Protein AF-A0A2T0FGV5-F1 (afdb_monomer)

Solvent-accessible surface area (backbone atoms only — not comparable to full-atom values): 8033 Å² total; per-residue (Å²): 134,65,66,62,60,51,33,54,50,23,54,74,70,68,38,28,60,62,24,30,53,53,49,53,54,50,69,76,40,92,81,45,72,72,54,51,56,48,49,41,51,48,47,55,46,51,76,33,77,90,27,47,68,58,63,56,50,58,74,39,60,86,85,37,50,40,48,54,54,33,53,53,49,54,50,72,70,45,63,98,43,70,43,35,51,53,53,48,52,54,53,59,70,43,43,80,82,48,95,60,76,76,80,72,92,70,85,85,75,88,71,80,75,71,94,70,61,66,64,57,57,51,51,54,47,54,51,49,58,66,64,69,74,115

Foldseek 3Di:
DQLLVVLLVCLLVVVLQVSLVSLVVCVVDPCDPVNLVSLLVSLVVCVDPSVVVVLVCLLDCPVRVSSVSNLVSSLVSHDPDPSNVSSVVSNVVSPVSDPDDNDDDDDDDDDPDDPPPVVVVVVVVVVVVVVPPD

pLDDT: mean 80.99, std 16.61, range [42.75, 95.25]

Nearest PDB structures (foldseek):
  5g05-assembly1_C  TM=4.717E-01  e=6.013E+00  Homo sapiens

Mean predicted aligned error: 12.04 Å

Secondary structure (DSSP, 8-state):
--HHHHHHHHHHTT-HHHHHHHHHHHHHS---HHHHHHHHHHHHHHHSGGGHHHHHHTT-TTT-HHHHHHHHHHHHHS-SSHHHHHHHHHHHHHGGG--PPP-------PPPPPS-SHHHHHHHHHHHHHHH--

Radius of gyration: 16.22 Å; Cα contacts (8 Å, |Δi|>4): 84; chains: 1; bounding box: 45×32×41 Å

Structure (mmCIF, N/CA/C/O backbone):
data_AF-A0A2T0FGV5-F1
#
_entry.id   AF-A0A2T0FGV5-F1
#
loop_
_atom_site.group_PDB
_atom_site.id
_atom_site.type_symbol
_atom_site.label_atom_id
_atom_site.label_alt_id
_atom_site.label_comp_id
_atom_site.label_asym_id
_atom_site.label_entity_id
_atom_site.label_seq_id
_atom_site.pdbx_PDB_ins_code
_atom_site.Cartn_x
_atom_site.Cartn_y
_atom_site.Cartn_z
_atom_site.occupancy
_atom_site.B_iso_or_equiv
_atom_site.auth_seq_id
_atom_site.auth_comp_id
_atom_site.auth_asym_id
_atom_site.auth_atom_id
_atom_site.pdbx_PDB_model_num
ATOM 1 N N . ARG A 1 1 ? -16.174 -7.955 7.571 1.00 52.03 1 ARG A N 1
ATOM 2 C CA . ARG A 1 1 ? -15.538 -8.054 6.233 1.00 52.03 1 ARG A CA 1
ATOM 3 C C . ARG A 1 1 ? -14.267 -7.220 6.283 1.00 52.03 1 ARG A C 1
ATOM 5 O O . ARG A 1 1 ? -14.362 -6.070 6.685 1.00 52.03 1 ARG A O 1
ATOM 12 N N . ASN A 1 2 ? -13.097 -7.801 6.021 1.00 77.62 2 ASN A N 1
ATOM 13 C CA . ASN A 1 2 ? -11.823 -7.097 6.170 1.00 77.62 2 ASN A CA 1
ATOM 14 C C . ASN A 1 2 ? -11.349 -6.572 4.803 1.00 77.62 2 ASN A C 1
ATOM 16 O O . ASN A 1 2 ? -10.662 -7.281 4.072 1.00 77.62 2 ASN A O 1
ATOM 20 N N . SER A 1 3 ? -11.744 -5.346 4.456 1.00 87.00 3 SER A N 1
ATOM 21 C CA . SER A 1 3 ? -11.373 -4.712 3.183 1.00 87.00 3 SER A CA 1
ATOM 22 C C . SER A 1 3 ? -9.866 -4.471 3.063 1.00 87.00 3 SER A C 1
ATOM 24 O O . SER A 1 3 ? -9.324 -4.546 1.967 1.00 87.00 3 SER A O 1
ATOM 26 N N . VAL A 1 4 ? -9.167 -4.252 4.183 1.00 90.62 4 VAL A N 1
ATOM 27 C CA . VAL A 1 4 ? -7.710 -4.058 4.183 1.00 90.62 4 VAL A CA 1
ATOM 28 C C . VAL A 1 4 ? -6.990 -5.351 3.812 1.00 90.62 4 VAL A C 1
ATOM 30 O O . VAL A 1 4 ? -6.051 -5.312 3.032 1.00 90.62 4 VAL A O 1
ATOM 33 N N . ALA A 1 5 ? -7.465 -6.507 4.282 1.00 91.88 5 ALA A N 1
ATOM 34 C CA . ALA A 1 5 ? -6.918 -7.801 3.874 1.00 91.88 5 ALA A CA 1
ATOM 35 C C . ALA A 1 5 ? -7.090 -8.060 2.367 1.00 91.88 5 ALA A C 1
ATOM 37 O O . ALA A 1 5 ? -6.184 -8.606 1.741 1.00 91.88 5 ALA A O 1
ATOM 38 N N . ALA A 1 6 ? -8.215 -7.632 1.781 1.00 93.38 6 ALA A N 1
ATOM 39 C CA . ALA A 1 6 ? -8.422 -7.708 0.337 1.00 93.38 6 ALA A CA 1
ATOM 40 C C . ALA A 1 6 ? -7.420 -6.818 -0.417 1.00 93.38 6 ALA A C 1
ATOM 42 O O . ALA A 1 6 ? -6.778 -7.291 -1.349 1.00 93.38 6 ALA A O 1
ATOM 43 N N . ILE A 1 7 ? -7.202 -5.580 0.047 1.00 93.94 7 ILE A N 1
ATOM 44 C CA . ILE A 1 7 ? -6.168 -4.691 -0.508 1.00 93.94 7 ILE A CA 1
ATOM 45 C C . ILE A 1 7 ? -4.786 -5.354 -0.410 1.00 93.94 7 ILE A C 1
ATOM 47 O O . ILE A 1 7 ? -4.077 -5.419 -1.410 1.00 93.94 7 ILE A O 1
ATOM 51 N N . SER A 1 8 ? -4.414 -5.905 0.750 1.00 93.88 8 SER A N 1
ATOM 52 C CA . SER A 1 8 ? -3.136 -6.604 0.941 1.00 93.88 8 SER A CA 1
ATOM 53 C C . SER A 1 8 ? -2.946 -7.753 -0.050 1.00 93.88 8 SER A C 1
ATOM 55 O O . SER A 1 8 ? -1.873 -7.888 -0.638 1.00 93.88 8 SER A O 1
ATOM 57 N N . LEU A 1 9 ? -3.984 -8.571 -0.253 1.00 93.00 9 LEU A N 1
ATOM 58 C CA . LEU A 1 9 ? -3.952 -9.687 -1.195 1.00 93.00 9 LEU A CA 1
ATOM 59 C C . LEU A 1 9 ? -3.820 -9.193 -2.639 1.00 93.00 9 LEU A C 1
ATOM 61 O O . LEU A 1 9 ? -2.984 -9.709 -3.374 1.00 93.00 9 LEU A O 1
ATOM 65 N N . CYS A 1 10 ? -4.589 -8.176 -3.036 1.00 93.94 10 CYS A N 1
ATOM 66 C CA . CYS A 1 10 ? -4.505 -7.595 -4.375 1.00 93.94 10 CYS A CA 1
ATOM 67 C C . CYS A 1 10 ? -3.119 -6.992 -4.648 1.00 93.94 10 CYS A C 1
ATOM 69 O O . CYS A 1 10 ? -2.556 -7.212 -5.718 1.00 93.94 10 CYS A O 1
ATOM 71 N N . LEU A 1 11 ? -2.527 -6.293 -3.673 1.00 94.06 11 LEU A N 1
ATOM 72 C CA . LEU A 1 11 ? -1.167 -5.759 -3.790 1.00 94.06 11 LEU A CA 1
ATOM 73 C C . LEU A 1 11 ? -0.126 -6.879 -3.945 1.00 94.06 11 LEU A C 1
ATOM 75 O O . LEU A 1 11 ? 0.803 -6.738 -4.740 1.00 94.06 11 LEU A O 1
ATOM 79 N N . LEU A 1 12 ? -0.278 -7.990 -3.214 1.00 92.56 12 LEU A N 1
ATOM 80 C CA . LEU A 1 12 ? 0.619 -9.147 -3.308 1.00 92.56 12 LEU A CA 1
ATOM 81 C C . LEU A 1 12 ? 0.469 -9.875 -4.652 1.00 92.56 12 LEU A C 1
ATOM 83 O O . LEU A 1 12 ? 1.460 -10.259 -5.271 1.00 92.56 12 LEU A O 1
ATOM 87 N N . ALA A 1 13 ? -0.769 -10.017 -5.123 1.00 93.88 13 ALA A N 1
ATOM 88 C CA . ALA A 1 13 ? -1.113 -10.635 -6.398 1.00 93.88 13 ALA A CA 1
ATOM 89 C C . ALA A 1 13 ? -0.800 -9.747 -7.618 1.00 93.88 13 ALA A C 1
ATOM 91 O O . ALA A 1 13 ? -1.050 -10.164 -8.744 1.00 93.88 13 ALA A O 1
ATOM 92 N N . GLN A 1 14 ? -0.256 -8.537 -7.417 1.00 93.69 14 GLN A N 1
ATOM 93 C CA . GLN A 1 14 ? 0.002 -7.537 -8.470 1.00 93.69 14 GLN A CA 1
ATOM 94 C C . GLN A 1 14 ? -1.274 -7.064 -9.198 1.00 93.69 14 GLN A C 1
ATOM 96 O O . GLN A 1 14 ? -1.227 -6.504 -10.290 1.00 93.69 14 GLN A O 1
ATOM 101 N N . ALA A 1 15 ? -2.428 -7.238 -8.558 1.00 95.25 15 ALA A N 1
ATOM 102 C CA . ALA A 1 15 ? -3.745 -6.819 -9.011 1.00 95.25 15 ALA A CA 1
ATOM 103 C C . ALA A 1 15 ? -4.027 -5.364 -8.573 1.00 95.25 15 ALA A C 1
ATOM 105 O O . ALA A 1 15 ? -4.941 -5.092 -7.793 1.00 95.25 15 ALA A O 1
ATOM 106 N N . TYR A 1 16 ? -3.191 -4.421 -9.026 1.00 94.88 16 TYR A N 1
ATOM 107 C CA . TYR A 1 16 ? -3.164 -3.042 -8.508 1.00 94.88 16 TYR A CA 1
ATOM 108 C C . TYR A 1 16 ? -4.410 -2.214 -8.816 1.00 94.88 16 TYR A C 1
ATOM 110 O O . TYR A 1 16 ? -4.781 -1.358 -8.016 1.00 94.88 16 TYR A O 1
ATOM 118 N N . GLU A 1 17 ? -5.054 -2.465 -9.953 1.00 93.44 17 GLU A N 1
ATOM 119 C CA . GLU A 1 17 ? -6.296 -1.790 -10.338 1.00 93.44 17 GLU A CA 1
ATOM 120 C C . GLU A 1 17 ? -7.414 -2.105 -9.336 1.00 93.44 17 GLU A C 1
ATOM 122 O O . GLU A 1 17 ? -7.958 -1.196 -8.711 1.00 93.44 17 GLU A O 1
ATOM 127 N N . TYR A 1 18 ? -7.635 -3.390 -9.048 1.00 93.00 18 TYR A N 1
ATOM 128 C CA . TYR A 1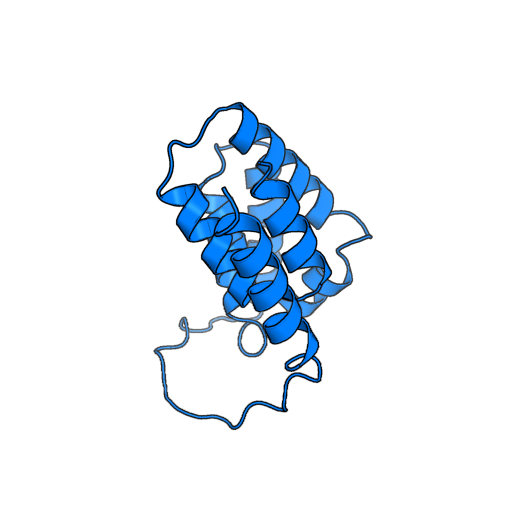 18 ? -8.600 -3.830 -8.040 1.00 93.00 18 TYR A CA 1
ATOM 129 C C . TYR A 1 18 ? -8.244 -3.356 -6.627 1.00 93.00 18 TYR A C 1
ATOM 131 O O . TYR A 1 18 ? -9.128 -2.976 -5.860 1.00 93.00 18 TYR A O 1
ATOM 139 N N . ALA A 1 19 ? -6.954 -3.326 -6.270 1.00 95.06 19 ALA A N 1
ATOM 140 C CA . ALA A 1 19 ? -6.525 -2.773 -4.985 1.00 95.06 19 ALA A CA 1
ATOM 141 C C . ALA A 1 19 ? -6.956 -1.303 -4.835 1.00 95.06 19 ALA A C 1
ATOM 143 O O . ALA A 1 19 ? -7.450 -0.906 -3.777 1.00 95.06 19 ALA A O 1
ATOM 144 N N . PHE A 1 20 ? -6.808 -0.509 -5.901 1.00 94.62 20 PHE A N 1
ATOM 145 C CA . PHE A 1 20 ? -7.205 0.894 -5.917 1.00 94.62 20 PHE A CA 1
ATOM 146 C C . PHE A 1 20 ? -8.729 1.075 -5.886 1.00 94.62 20 PHE A C 1
ATOM 148 O O . PHE A 1 20 ? -9.219 1.917 -5.137 1.00 94.62 20 PHE A O 1
ATOM 155 N N . GLU A 1 21 ? -9.493 0.269 -6.624 1.00 93.06 21 GLU A N 1
ATOM 156 C CA . GLU A 1 21 ? -10.961 0.313 -6.572 1.00 93.06 21 GLU A CA 1
ATOM 157 C C . GLU A 1 21 ? -11.493 -0.003 -5.169 1.00 93.06 21 GLU A C 1
ATOM 159 O O . GLU A 1 21 ? -12.318 0.736 -4.624 1.00 93.06 21 GLU A O 1
ATOM 164 N N . ILE A 1 22 ? -10.970 -1.057 -4.532 1.00 92.44 22 ILE A N 1
ATOM 165 C CA . ILE A 1 22 ? -11.340 -1.415 -3.157 1.00 92.44 22 ILE A CA 1
ATOM 166 C C . ILE A 1 22 ? -10.968 -0.277 -2.202 1.00 92.44 22 ILE A C 1
ATOM 168 O O . ILE A 1 22 ? -11.765 0.079 -1.333 1.00 92.44 22 ILE A O 1
ATOM 172 N N . LEU A 1 23 ? -9.794 0.337 -2.376 1.00 93.81 23 LEU A N 1
ATOM 173 C CA . LEU A 1 23 ? -9.368 1.494 -1.590 1.00 93.81 23 LEU A CA 1
ATOM 174 C C . LEU A 1 23 ? -10.335 2.678 -1.734 1.00 93.81 23 LEU A C 1
ATOM 176 O O . LEU A 1 23 ? -10.678 3.304 -0.733 1.00 93.81 23 LEU A O 1
ATOM 180 N N . GLN A 1 24 ? -10.823 2.966 -2.943 1.00 92.25 24 GLN A N 1
ATOM 181 C CA . GLN A 1 24 ? -11.822 4.013 -3.169 1.00 92.25 24 GLN A CA 1
ATOM 182 C C . GLN A 1 24 ? -13.154 3.702 -2.476 1.00 92.25 24 GLN A C 1
ATOM 184 O O . GLN A 1 24 ? -13.787 4.608 -1.936 1.00 92.25 24 GLN A O 1
ATOM 189 N N . VAL A 1 25 ? -13.585 2.438 -2.459 1.00 91.06 25 VAL A N 1
ATOM 190 C CA . VAL A 1 25 ? -14.790 2.013 -1.725 1.00 91.06 25 VAL A CA 1
ATOM 191 C C . VAL A 1 25 ? -14.597 2.167 -0.215 1.00 91.06 25 VAL A C 1
ATOM 193 O O . VAL A 1 25 ? -15.491 2.662 0.474 1.00 91.06 25 VAL A O 1
ATOM 196 N N . VAL A 1 26 ? -13.419 1.801 0.301 1.00 89.00 26 VAL A N 1
ATOM 197 C CA . VAL A 1 26 ? -13.057 1.999 1.713 1.00 89.00 26 VAL A CA 1
ATOM 198 C C . VAL A 1 26 ? -13.059 3.484 2.070 1.00 89.00 26 VAL A C 1
ATOM 200 O O . VAL A 1 26 ? -13.611 3.844 3.102 1.00 89.00 26 VAL A O 1
ATOM 203 N N . ALA A 1 27 ? -12.516 4.347 1.208 1.00 89.12 27 ALA A N 1
ATOM 204 C CA . ALA A 1 27 ? -12.460 5.789 1.440 1.00 89.12 27 ALA A CA 1
ATOM 205 C C . ALA A 1 27 ? -13.835 6.481 1.405 1.00 89.12 27 ALA A C 1
ATOM 207 O O . ALA A 1 27 ? -14.010 7.520 2.032 1.00 89.12 27 ALA A O 1
ATOM 208 N N . LYS A 1 28 ? -14.812 5.923 0.677 1.00 88.75 28 LYS A N 1
ATOM 209 C CA . LYS A 1 28 ? -16.209 6.402 0.663 1.00 88.75 28 LYS A CA 1
ATOM 210 C C . LYS A 1 28 ? -17.019 5.941 1.877 1.00 88.75 28 LYS A C 1
ATOM 212 O O . LYS A 1 28 ? -18.109 6.456 2.104 1.00 88.75 28 LYS A O 1
ATOM 217 N N . SER A 1 29 ? -16.525 4.941 2.599 1.00 86.38 29 SER A N 1
ATOM 218 C CA . SER A 1 29 ? -17.160 4.401 3.801 1.00 86.38 29 SER A CA 1
ATOM 219 C C . SER A 1 29 ? -16.600 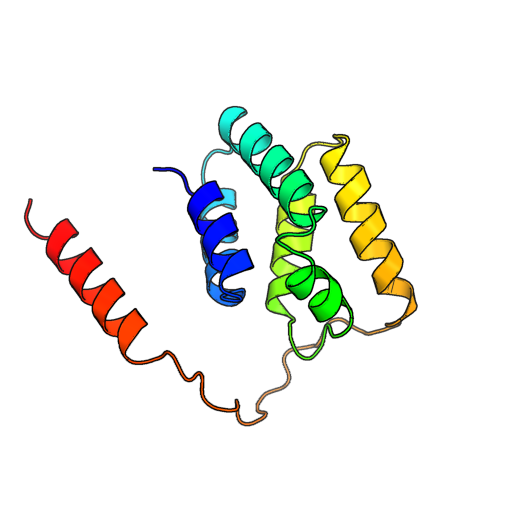5.090 5.049 1.00 86.38 29 SER A C 1
ATOM 221 O O . SER A 1 29 ? -15.517 5.669 5.004 1.00 86.38 29 SER A O 1
ATOM 223 N N . ASP A 1 30 ? -17.292 4.992 6.186 1.00 85.62 30 ASP A N 1
ATOM 224 C CA . ASP A 1 30 ? -16.782 5.533 7.451 1.00 85.62 30 ASP A CA 1
ATOM 225 C C . ASP A 1 30 ? -15.471 4.844 7.867 1.00 85.62 30 ASP A C 1
ATOM 227 O O . ASP A 1 30 ? -15.428 3.649 8.187 1.00 85.62 30 ASP A O 1
ATOM 231 N N . ILE A 1 31 ? -14.377 5.610 7.875 1.00 87.81 31 ILE A N 1
ATOM 232 C CA . ILE A 1 31 ? -13.048 5.109 8.233 1.00 87.81 31 ILE A CA 1
ATOM 233 C C . ILE A 1 31 ? -12.955 4.994 9.756 1.00 87.81 31 ILE A C 1
ATOM 235 O O . ILE A 1 31 ? -12.744 5.967 10.478 1.00 87.81 31 ILE A O 1
ATOM 239 N N . SER A 1 32 ? -13.089 3.768 10.259 1.00 91.31 32 SER A N 1
ATOM 240 C CA . SER A 1 32 ? -12.921 3.472 11.682 1.00 91.31 32 SER A CA 1
ATOM 241 C C . SER A 1 32 ? -11.447 3.413 12.097 1.00 91.31 32 SER A C 1
ATOM 243 O O . SER A 1 32 ? -10.568 3.046 11.312 1.00 91.31 32 SER A O 1
ATOM 245 N N . VAL A 1 33 ? -11.171 3.659 13.382 1.00 90.69 33 VAL A N 1
ATOM 246 C CA . VAL A 1 33 ? -9.824 3.512 13.970 1.00 90.69 33 VAL A CA 1
ATOM 247 C C . VAL A 1 33 ? -9.255 2.107 13.735 1.00 90.69 33 VAL A C 1
ATOM 249 O O . VAL A 1 33 ? -8.074 1.953 13.430 1.00 90.69 33 VAL A O 1
ATOM 252 N N . ALA A 1 34 ? -10.097 1.071 13.799 1.00 91.06 34 ALA A N 1
ATOM 253 C CA . ALA A 1 34 ? -9.690 -0.304 13.514 1.00 91.06 34 ALA A CA 1
ATOM 254 C C . ALA A 1 34 ? -9.175 -0.482 12.074 1.00 91.06 34 ALA A C 1
ATOM 256 O O . ALA A 1 34 ? -8.240 -1.251 11.852 1.00 91.06 34 ALA A O 1
ATOM 257 N N . THR A 1 35 ? -9.753 0.241 11.111 1.00 91.19 35 THR A N 1
ATOM 258 C CA . THR A 1 35 ? -9.303 0.246 9.712 1.00 91.19 35 THR A CA 1
ATOM 259 C C . THR A 1 35 ? -7.954 0.944 9.585 1.00 91.19 35 THR A C 1
ATOM 261 O O . THR A 1 35 ? -7.044 0.389 8.976 1.00 91.19 35 THR A O 1
ATOM 264 N N . LEU A 1 36 ? -7.774 2.098 10.235 1.00 92.31 36 LEU A N 1
ATOM 265 C CA . LEU A 1 36 ? -6.498 2.825 10.237 1.00 92.31 36 LEU A CA 1
ATOM 266 C C . LEU A 1 36 ? -5.352 1.980 10.800 1.00 92.31 36 LEU A C 1
ATOM 268 O O . LEU A 1 36 ? -4.283 1.913 10.203 1.00 92.31 36 LEU A O 1
ATOM 272 N N . VAL A 1 37 ? -5.591 1.268 11.904 1.00 92.75 37 VAL A N 1
ATOM 273 C CA . VAL A 1 37 ? -4.598 0.361 12.498 1.00 92.75 37 VAL A CA 1
ATOM 274 C C . VAL A 1 37 ? -4.233 -0.783 11.543 1.00 92.75 37 VAL A C 1
ATOM 276 O O . VAL A 1 37 ? -3.085 -1.222 11.501 1.00 92.75 37 VAL A O 1
ATOM 279 N N . GLN A 1 38 ? -5.190 -1.291 10.765 1.00 93.56 38 GLN A N 1
ATOM 280 C CA . GLN A 1 38 ? -4.907 -2.319 9.762 1.00 93.56 38 GLN A CA 1
ATOM 281 C C . GLN A 1 38 ? -4.133 -1.762 8.566 1.00 93.56 38 GLN A C 1
ATOM 283 O O . GLN A 1 38 ? -3.238 -2.442 8.072 1.00 93.56 38 GLN A O 1
ATOM 288 N N . ILE A 1 39 ? -4.432 -0.536 8.131 1.00 93.69 39 ILE A N 1
ATOM 289 C CA . ILE A 1 39 ? -3.674 0.143 7.074 1.00 93.69 39 ILE A CA 1
ATOM 290 C C . ILE A 1 39 ? -2.234 0.406 7.535 1.00 93.69 39 ILE A C 1
ATOM 292 O O . ILE A 1 39 ? -1.304 0.157 6.774 1.00 93.69 39 ILE A O 1
ATOM 296 N N . ASP A 1 40 ? -2.025 0.819 8.787 1.00 94.00 40 ASP A N 1
ATOM 297 C CA . ASP A 1 40 ? -0.686 1.002 9.365 1.00 94.00 40 ASP A CA 1
ATOM 298 C C . ASP A 1 40 ? 0.127 -0.306 9.300 1.00 94.00 40 ASP A C 1
ATOM 300 O O . ASP A 1 40 ? 1.253 -0.329 8.801 1.00 94.00 40 ASP A O 1
ATOM 304 N N . ARG A 1 41 ? -0.491 -1.435 9.673 1.00 93.62 41 ARG A N 1
ATOM 305 C CA . ARG 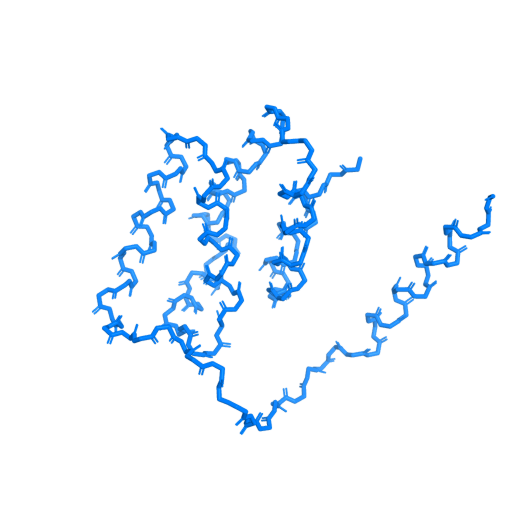A 1 41 ? 0.114 -2.775 9.555 1.00 93.62 41 ARG A CA 1
ATOM 306 C C . ARG A 1 41 ? 0.372 -3.189 8.107 1.00 93.62 41 ARG A C 1
ATOM 308 O O . ARG A 1 41 ? 1.400 -3.800 7.834 1.00 93.62 41 ARG A O 1
ATOM 315 N N . LEU A 1 42 ? -0.526 -2.862 7.178 1.00 94.94 42 LEU A N 1
ATOM 316 C CA . LEU A 1 42 ? -0.312 -3.096 5.748 1.00 94.94 42 LEU A CA 1
ATOM 317 C C . LEU A 1 42 ? 0.911 -2.321 5.247 1.00 94.94 42 LEU A C 1
ATOM 319 O O . LEU A 1 42 ? 1.736 -2.880 4.535 1.00 94.94 42 LEU A O 1
ATOM 323 N N . VAL A 1 43 ? 1.091 -1.067 5.654 1.00 95.06 43 VAL A N 1
ATOM 324 C CA . VAL A 1 43 ? 2.283 -0.300 5.272 1.00 95.06 43 VAL A CA 1
ATOM 325 C C . VAL A 1 43 ? 3.561 -0.903 5.850 1.00 95.06 43 VAL A C 1
ATOM 327 O O . VAL A 1 43 ? 4.549 -1.037 5.129 1.00 95.06 43 VAL A O 1
ATOM 330 N N . GLN A 1 44 ? 3.541 -1.355 7.105 1.00 93.12 44 GLN A N 1
ATOM 331 C CA . GLN A 1 44 ? 4.667 -2.108 7.669 1.00 93.12 44 GLN A CA 1
ATOM 332 C C . GLN A 1 44 ? 4.954 -3.387 6.860 1.00 93.12 44 GLN A C 1
ATOM 334 O O . GLN A 1 44 ? 6.110 -3.741 6.632 1.00 93.12 44 GLN A O 1
ATOM 339 N N . LEU A 1 45 ? 3.908 -4.057 6.367 1.00 94.31 45 LEU A N 1
ATOM 340 C CA . LEU A 1 45 ? 4.032 -5.231 5.510 1.00 94.31 45 LEU A CA 1
ATOM 341 C C . LEU A 1 45 ? 4.614 -4.887 4.126 1.00 94.31 45 LEU A C 1
ATOM 343 O O . LEU A 1 45 ? 5.419 -5.663 3.615 1.00 94.31 45 LEU A O 1
ATOM 347 N N . ILE A 1 46 ? 4.289 -3.727 3.545 1.00 94.38 46 ILE A N 1
ATOM 348 C CA . ILE A 1 46 ? 4.869 -3.242 2.276 1.00 94.38 46 ILE A CA 1
ATOM 349 C C . ILE A 1 46 ? 6.387 -3.035 2.397 1.00 94.38 46 ILE A C 1
ATOM 351 O O . ILE A 1 46 ? 7.141 -3.336 1.468 1.00 94.38 46 ILE A O 1
ATOM 355 N N . GLU A 1 47 ? 6.856 -2.569 3.555 1.00 92.00 47 GLU A N 1
ATOM 356 C CA . GLU A 1 47 ? 8.292 -2.430 3.827 1.00 92.00 47 GLU A CA 1
ATOM 357 C C . GLU A 1 47 ? 8.988 -3.778 4.085 1.00 92.00 47 GLU A C 1
ATOM 359 O O . GLU A 1 47 ? 10.213 -3.881 3.984 1.00 92.00 47 GLU A O 1
ATOM 364 N N . SER A 1 48 ? 8.228 -4.845 4.345 1.00 93.75 48 SER A N 1
ATOM 365 C CA . SER A 1 48 ? 8.780 -6.182 4.554 1.00 93.75 48 SER A CA 1
ATOM 366 C C . SER A 1 48 ? 9.331 -6.814 3.256 1.00 93.75 48 SER A C 1
ATOM 368 O O . SER A 1 48 ? 9.020 -6.381 2.136 1.00 93.75 48 SER A O 1
ATOM 370 N N . PRO A 1 49 ? 10.145 -7.881 3.359 1.00 91.94 49 PRO A N 1
ATOM 371 C CA . PRO A 1 49 ? 10.646 -8.615 2.195 1.00 91.94 49 PRO A CA 1
ATOM 372 C C . PRO A 1 49 ? 9.550 -9.246 1.326 1.00 91.94 49 PRO A C 1
ATOM 374 O O . PRO A 1 49 ? 9.757 -9.407 0.126 1.00 91.94 49 PRO A O 1
ATOM 377 N N . VAL A 1 50 ? 8.374 -9.552 1.892 1.00 94.19 50 VAL A N 1
ATOM 378 C CA . VAL A 1 50 ? 7.240 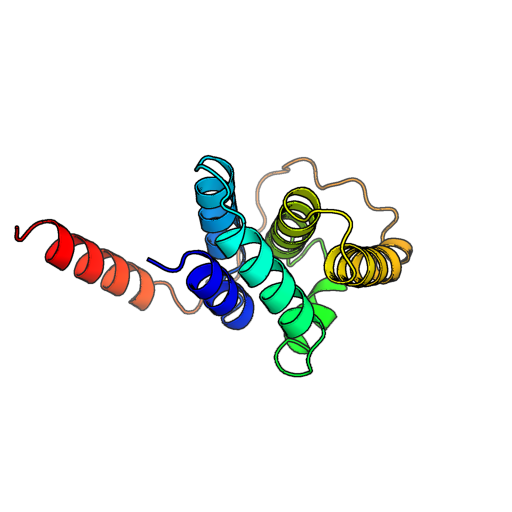-10.154 1.160 1.00 94.19 50 VAL A CA 1
ATOM 379 C C . VAL A 1 50 ? 6.810 -9.275 -0.021 1.00 94.19 50 VAL A C 1
ATOM 381 O O . VAL A 1 50 ? 6.432 -9.780 -1.073 1.00 94.19 50 VAL A O 1
ATOM 384 N N . PHE A 1 51 ? 6.954 -7.957 0.121 1.00 94.06 51 PHE A N 1
ATOM 385 C CA . PHE A 1 51 ? 6.607 -6.961 -0.891 1.00 94.06 51 PHE A CA 1
ATOM 386 C C . PHE A 1 51 ? 7.818 -6.406 -1.652 1.00 94.06 51 PHE A C 1
ATOM 388 O O . PHE A 1 51 ? 7.724 -5.364 -2.302 1.00 94.06 51 PHE A O 1
ATOM 395 N N . ALA A 1 52 ? 8.962 -7.100 -1.632 1.00 91.44 52 ALA A N 1
ATOM 396 C CA . ALA A 1 52 ? 10.148 -6.676 -2.378 1.00 91.44 52 ALA A CA 1
ATOM 397 C C . ALA A 1 52 ? 9.845 -6.450 -3.870 1.00 91.44 52 ALA A C 1
ATOM 399 O O . ALA A 1 52 ? 10.278 -5.450 -4.436 1.00 91.44 52 ALA A O 1
ATOM 400 N N . ARG A 1 53 ? 9.037 -7.325 -4.486 1.00 90.88 53 ARG A N 1
ATOM 401 C CA . ARG A 1 53 ? 8.650 -7.202 -5.900 1.00 90.88 53 ARG A CA 1
ATOM 402 C C . ARG A 1 53 ? 7.864 -5.918 -6.179 1.00 90.88 53 ARG A C 1
ATOM 404 O O . ARG A 1 53 ? 8.235 -5.183 -7.088 1.00 90.88 53 ARG A O 1
ATOM 411 N N . LEU A 1 54 ? 6.871 -5.607 -5.341 1.00 93.69 54 LEU A N 1
ATOM 412 C CA . LEU A 1 54 ? 6.108 -4.358 -5.418 1.00 93.69 54 LEU A CA 1
ATOM 413 C C . LEU A 1 54 ? 7.039 -3.143 -5.323 1.00 93.69 54 LEU A C 1
ATOM 415 O O . LEU A 1 54 ? 6.929 -2.224 -6.126 1.00 93.69 54 LEU A O 1
ATOM 419 N N . ARG A 1 55 ? 7.998 -3.148 -4.387 1.00 91.06 55 ARG A N 1
ATOM 420 C CA . ARG A 1 55 ? 8.943 -2.031 -4.220 1.00 91.06 55 ARG A CA 1
ATOM 421 C C . ARG A 1 55 ? 9.865 -1.826 -5.424 1.00 91.06 55 ARG A C 1
ATOM 423 O O . ARG A 1 55 ? 10.238 -0.692 -5.686 1.00 91.06 55 ARG A O 1
ATOM 430 N N . ILE A 1 56 ? 10.207 -2.881 -6.164 1.00 89.75 56 ILE A N 1
ATOM 431 C CA . ILE A 1 56 ? 10.941 -2.756 -7.434 1.00 89.75 56 ILE A CA 1
ATOM 432 C C . ILE A 1 56 ? 10.029 -2.233 -8.550 1.00 89.75 56 ILE A C 1
ATOM 434 O O . ILE A 1 56 ? 10.465 -1.421 -9.358 1.00 89.75 56 ILE A O 1
ATOM 438 N N . GLN A 1 57 ? 8.755 -2.634 -8.572 1.00 90.25 57 GLN A N 1
ATOM 439 C CA . GLN A 1 57 ? 7.761 -2.116 -9.524 1.00 90.25 57 GLN A CA 1
ATOM 440 C C . GLN A 1 57 ? 7.478 -0.623 -9.322 1.00 90.25 57 GLN A C 1
ATOM 442 O O . GLN A 1 57 ? 7.121 0.063 -10.275 1.00 90.25 57 GLN A O 1
ATOM 447 N N . LEU A 1 58 ? 7.740 -0.089 -8.123 1.00 88.94 58 LEU A N 1
ATOM 448 C CA . LEU A 1 58 ? 7.784 1.355 -7.891 1.00 88.94 58 LEU A CA 1
ATOM 449 C C . LEU A 1 58 ? 8.925 2.058 -8.627 1.00 88.94 58 LEU A C 1
ATOM 451 O O . LEU A 1 58 ? 9.033 3.250 -8.482 1.00 88.94 58 LEU A O 1
ATOM 455 N N . LEU A 1 59 ? 9.810 1.415 -9.380 1.00 87.56 59 LEU A N 1
ATOM 456 C CA . LEU A 1 59 ? 10.769 2.158 -10.210 1.00 87.56 59 LEU A CA 1
ATOM 457 C C . LEU A 1 59 ? 10.172 2.580 -11.558 1.00 87.56 59 LEU A C 1
ATOM 459 O O . LEU A 1 59 ? 10.731 3.454 -12.215 1.00 87.56 59 LEU A O 1
ATOM 463 N N . ASP A 1 60 ? 9.041 1.988 -11.953 1.00 86.38 60 ASP A N 1
ATOM 464 C CA . ASP A 1 60 ? 8.386 2.242 -13.236 1.00 86.38 60 ASP A CA 1
ATOM 465 C C . ASP A 1 60 ? 6.926 2.706 -13.046 1.00 86.38 60 ASP A C 1
ATOM 467 O O . ASP A 1 60 ? 5.987 1.898 -13.049 1.00 86.38 60 ASP A O 1
ATOM 471 N N . PRO A 1 61 ? 6.701 4.024 -12.882 1.00 80.81 61 PRO A N 1
ATOM 472 C CA . PRO A 1 61 ? 5.356 4.583 -12.759 1.00 80.81 61 PRO A CA 1
ATOM 473 C C . PRO A 1 61 ? 4.529 4.480 -14.040 1.00 80.81 61 PRO A C 1
ATOM 475 O O . PRO A 1 61 ? 3.301 4.526 -13.960 1.00 80.81 61 PRO A O 1
ATOM 478 N N . ALA A 1 62 ? 5.167 4.347 -15.207 1.00 84.00 62 ALA A N 1
ATOM 479 C CA . ALA A 1 62 ? 4.468 4.253 -16.483 1.00 84.00 62 ALA A CA 1
ATOM 480 C C . ALA A 1 62 ? 3.842 2.864 -16.665 1.00 84.00 62 ALA A C 1
ATOM 482 O O . ALA A 1 62 ? 2.699 2.764 -17.110 1.00 84.00 62 ALA A O 1
ATOM 483 N N . ALA A 1 63 ? 4.553 1.805 -16.268 1.00 85.31 63 ALA A N 1
ATOM 484 C CA . ALA A 1 63 ? 4.032 0.441 -16.311 1.00 85.31 63 ALA A CA 1
ATOM 485 C C . ALA A 1 63 ? 3.024 0.143 -15.188 1.00 85.31 63 ALA A C 1
ATOM 487 O O . ALA A 1 63 ? 2.078 -0.618 -15.401 1.00 85.31 63 ALA A O 1
ATOM 488 N N 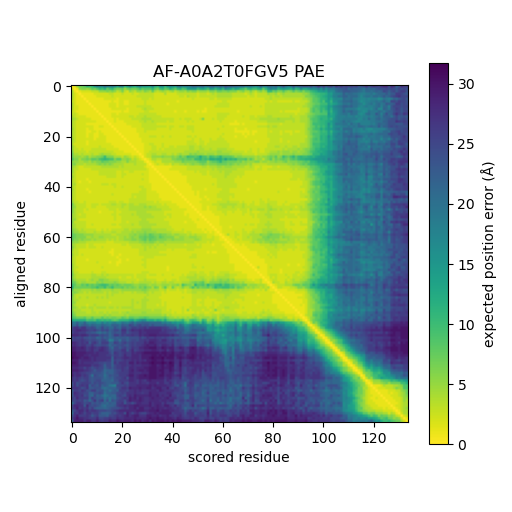. PHE A 1 64 ? 3.190 0.745 -14.002 1.00 90.12 64 PHE A N 1
ATOM 489 C CA . PHE A 1 64 ? 2.354 0.454 -12.827 1.00 90.12 64 PHE A CA 1
ATOM 490 C C . PHE A 1 64 ? 1.665 1.702 -12.233 1.00 90.12 64 PHE A C 1
ATOM 492 O O . PHE A 1 64 ? 1.811 1.990 -11.042 1.00 90.12 64 PHE A O 1
ATOM 499 N N . PRO A 1 65 ? 0.835 2.436 -12.999 1.00 89.56 65 PRO A N 1
ATOM 500 C CA . PRO A 1 65 ? 0.232 3.689 -12.533 1.00 89.56 65 PRO A CA 1
ATOM 501 C C . PRO A 1 65 ? -0.746 3.490 -11.364 1.00 89.56 65 PRO A C 1
ATOM 503 O O . PRO A 1 65 ? -0.812 4.315 -10.450 1.00 89.56 65 PRO A O 1
ATOM 506 N N . TYR A 1 66 ? -1.498 2.384 -11.351 1.00 92.31 66 TYR A N 1
ATOM 507 C CA . TYR A 1 66 ? -2.440 2.076 -10.269 1.00 92.31 66 TYR A CA 1
ATOM 508 C C . TYR A 1 66 ? -1.748 1.741 -8.949 1.00 92.31 66 TYR A C 1
ATOM 510 O O . TYR A 1 66 ? -2.294 2.042 -7.891 1.00 92.31 66 TYR A O 1
ATOM 518 N N . LEU A 1 67 ? -0.530 1.191 -8.996 1.00 92.88 67 LEU A N 1
ATOM 519 C CA . LEU A 1 67 ? 0.264 0.950 -7.795 1.00 92.88 67 LEU A CA 1
ATOM 520 C C . LEU A 1 67 ? 0.580 2.279 -7.098 1.00 92.88 67 LEU A C 1
ATOM 522 O O . LEU A 1 67 ? 0.300 2.432 -5.911 1.00 92.88 67 LEU A O 1
ATOM 526 N N . TYR A 1 68 ? 1.071 3.269 -7.845 1.00 91.44 68 TYR A N 1
ATOM 527 C CA . TYR A 1 68 ? 1.334 4.602 -7.303 1.00 91.44 68 TYR A CA 1
ATOM 528 C C . TYR A 1 68 ? 0.068 5.270 -6.771 1.00 91.44 68 TYR A C 1
ATOM 530 O O . TYR A 1 68 ? 0.068 5.757 -5.641 1.00 91.44 68 TYR A O 1
ATOM 538 N N . LYS A 1 69 ? -1.030 5.249 -7.540 1.00 90.88 69 LYS A N 1
ATOM 539 C CA . LYS A 1 69 ? -2.323 5.798 -7.094 1.00 90.88 69 LYS A CA 1
ATOM 540 C C . LYS A 1 69 ? -2.802 5.139 -5.797 1.00 90.88 69 LYS A C 1
ATOM 542 O O . LYS A 1 69 ? -3.257 5.836 -4.894 1.00 90.88 69 LYS A O 1
ATOM 547 N N . CYS A 1 70 ? -2.656 3.820 -5.679 1.00 94.06 70 CYS A N 1
ATOM 548 C CA . CYS A 1 70 ? -3.018 3.079 -4.477 1.00 94.06 70 CYS A CA 1
ATOM 549 C C . CYS A 1 70 ? -2.138 3.455 -3.281 1.00 94.06 70 CYS A C 1
ATOM 551 O O . CYS A 1 70 ? -2.669 3.717 -2.206 1.00 94.06 70 CYS A O 1
ATOM 553 N N . LEU A 1 71 ? -0.812 3.530 -3.444 1.00 93.50 71 LEU A N 1
ATOM 554 C CA . LEU A 1 71 ? 0.088 3.888 -2.343 1.00 93.50 71 LEU A CA 1
ATOM 555 C C . LEU A 1 71 ? -0.090 5.340 -1.886 1.00 93.50 71 LEU A C 1
ATOM 557 O O . LEU A 1 71 ? -0.134 5.591 -0.685 1.00 93.50 71 LEU A O 1
ATOM 561 N N . TYR A 1 72 ? -0.260 6.289 -2.810 1.00 92.31 72 TYR A N 1
ATOM 562 C CA . TYR A 1 72 ? -0.599 7.668 -2.447 1.00 92.31 72 TYR A CA 1
ATOM 563 C C . TYR A 1 72 ? -1.987 7.765 -1.802 1.00 92.31 72 TYR A C 1
ATOM 565 O O . TYR A 1 72 ? -2.157 8.517 -0.848 1.00 92.31 72 TYR A O 1
ATOM 573 N N . GLY A 1 73 ? -2.967 6.977 -2.252 1.00 92.75 73 GLY A N 1
ATOM 574 C CA . GLY A 1 73 ? -4.276 6.895 -1.604 1.00 92.75 73 GLY A CA 1
ATOM 575 C C . GLY A 1 73 ? -4.187 6.372 -0.167 1.00 92.75 73 GLY A C 1
ATOM 576 O O . GLY A 1 73 ? -4.761 6.971 0.738 1.00 92.75 73 GLY A O 1
ATOM 577 N N . LEU A 1 74 ? -3.409 5.309 0.070 1.00 93.12 74 LEU A N 1
ATOM 578 C CA . LEU A 1 74 ? -3.135 4.797 1.419 1.00 93.12 74 LEU A CA 1
ATOM 579 C C . LEU A 1 74 ? -2.442 5.857 2.285 1.00 93.12 74 LEU A C 1
ATOM 581 O O . LEU A 1 74 ? -2.805 6.026 3.448 1.00 93.12 74 LEU A O 1
ATOM 585 N N . LEU A 1 75 ? -1.494 6.604 1.710 1.00 92.50 75 LEU A N 1
ATOM 586 C CA . LEU A 1 75 ? -0.813 7.705 2.389 1.00 92.50 75 LEU A CA 1
ATOM 587 C C . LEU A 1 75 ? -1.789 8.818 2.810 1.00 92.50 75 LEU A C 1
ATOM 589 O O . LEU A 1 75 ? -1.649 9.347 3.906 1.00 92.50 75 LEU A O 1
ATOM 593 N N . MET A 1 76 ? -2.785 9.146 1.981 1.00 91.44 76 MET A N 1
ATOM 594 C CA . MET A 1 76 ? -3.791 10.178 2.284 1.00 91.44 76 MET A CA 1
ATOM 595 C C . MET A 1 76 ? -4.832 9.740 3.322 1.00 91.44 76 MET A C 1
ATOM 597 O O . MET A 1 76 ? -5.442 10.591 3.963 1.00 91.44 76 MET A O 1
ATOM 601 N N . ILE A 1 77 ? -5.045 8.432 3.495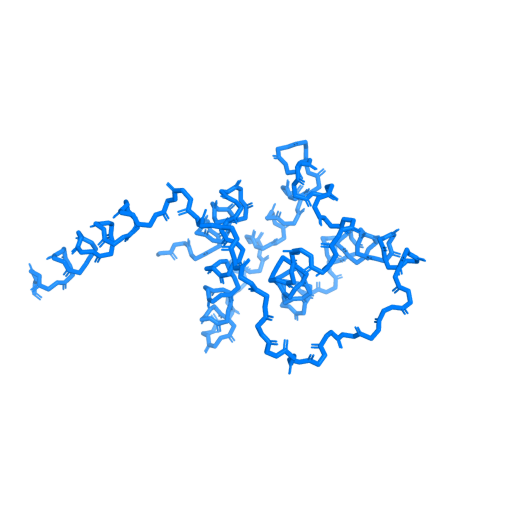 1.00 90.94 77 ILE A N 1
ATOM 602 C CA . ILE A 1 77 ? -5.957 7.886 4.513 1.00 90.94 77 ILE A CA 1
ATOM 603 C C . ILE A 1 77 ? -5.282 7.798 5.887 1.00 90.94 77 ILE A C 1
ATOM 605 O O . ILE A 1 77 ? -5.949 7.886 6.920 1.00 90.94 77 ILE A O 1
ATOM 609 N N . LEU A 1 78 ? -3.965 7.592 5.920 1.00 88.88 78 LEU A N 1
ATOM 610 C CA . LEU A 1 78 ? -3.235 7.434 7.169 1.00 88.88 78 LEU A CA 1
ATOM 611 C C . LEU A 1 78 ? -3.178 8.746 7.972 1.00 88.88 78 LEU A C 1
ATOM 613 O O . LEU A 1 78 ? -2.903 9.807 7.409 1.00 88.88 78 LEU A O 1
ATOM 617 N N . PRO A 1 79 ? -3.334 8.692 9.311 1.00 88.25 79 PRO A N 1
ATOM 618 C CA . PRO A 1 79 ? -2.892 9.789 10.166 1.00 88.25 79 PRO A CA 1
ATOM 619 C C . PRO A 1 79 ? -1.364 9.938 10.059 1.00 88.25 79 PRO A C 1
ATOM 621 O O . PRO A 1 79 ? -0.690 9.042 9.555 1.00 88.25 79 PRO A O 1
ATOM 624 N N . GLN A 1 80 ? -0.788 11.030 10.574 1.00 87.94 80 GLN A N 1
ATOM 625 C CA . GLN A 1 80 ? 0.669 11.268 10.585 1.00 87.94 80 GLN A CA 1
ATOM 626 C C . GLN A 1 80 ? 1.440 10.310 11.532 1.00 87.94 80 GLN A C 1
ATOM 628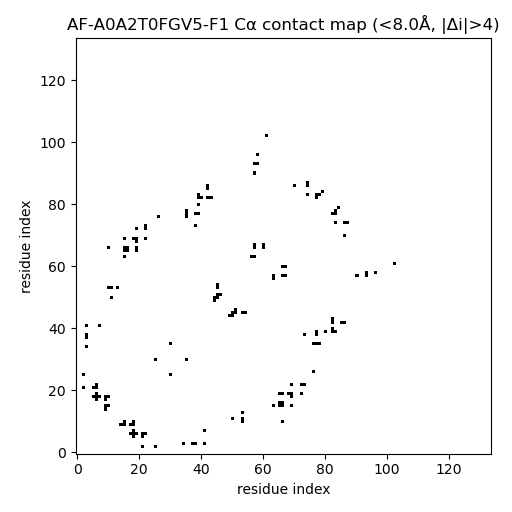 O O . GLN A 1 80 ? 2.129 10.736 12.459 1.00 87.94 80 GLN A O 1
ATOM 633 N N . SER A 1 81 ? 1.309 9.000 11.321 1.00 90.06 81 SER A N 1
ATOM 634 C CA . SER A 1 81 ? 1.941 7.921 12.077 1.00 90.06 81 SER A CA 1
ATOM 635 C C . SER A 1 81 ? 3.358 7.616 11.571 1.00 90.06 81 SER A C 1
ATOM 637 O O . SER A 1 81 ? 3.859 8.215 10.614 1.00 90.06 81 SER A O 1
ATOM 639 N N . SER A 1 82 ? 4.033 6.659 12.214 1.00 89.88 82 SER A N 1
ATOM 640 C CA . SER A 1 82 ? 5.299 6.112 11.714 1.00 89.88 82 SER A CA 1
ATOM 641 C C . SER A 1 82 ? 5.134 5.473 10.334 1.00 89.88 82 SER A C 1
ATOM 643 O O . SER A 1 82 ? 5.979 5.704 9.476 1.00 89.88 82 SER A O 1
ATOM 645 N N . ALA A 1 83 ? 4.034 4.753 10.086 1.00 90.94 83 ALA A N 1
ATOM 646 C CA . ALA A 1 83 ? 3.751 4.171 8.778 1.00 90.94 83 ALA A CA 1
ATOM 647 C C . ALA A 1 83 ? 3.612 5.238 7.688 1.00 90.94 83 ALA A C 1
ATOM 649 O O . ALA A 1 83 ? 4.177 5.074 6.609 1.00 90.94 83 ALA A O 1
ATOM 650 N N . PHE A 1 84 ? 2.936 6.358 7.977 1.00 92.62 84 PHE A N 1
ATOM 651 C CA . PHE A 1 84 ? 2.869 7.488 7.046 1.00 92.62 84 PHE A CA 1
ATOM 652 C C . PHE A 1 84 ? 4.273 7.959 6.655 1.00 92.62 84 PHE A C 1
ATOM 654 O O . PHE A 1 84 ? 4.581 8.073 5.470 1.00 92.62 84 PHE A O 1
ATOM 661 N N . LYS A 1 85 ? 5.150 8.178 7.646 1.00 92.56 85 LYS A N 1
ATOM 662 C CA . LYS A 1 85 ? 6.533 8.613 7.402 1.00 92.56 85 LYS A CA 1
ATOM 663 C C . LYS A 1 85 ? 7.305 7.582 6.583 1.00 92.56 85 LYS A C 1
ATOM 665 O O . LYS A 1 85 ? 7.943 7.955 5.607 1.00 92.56 85 LYS A O 1
ATOM 670 N N . SER A 1 86 ? 7.207 6.298 6.928 1.00 92.25 86 SER A N 1
ATOM 671 C CA . SER A 1 86 ? 7.868 5.214 6.194 1.00 92.25 86 SER A CA 1
ATOM 672 C C . SER A 1 86 ? 7.432 5.161 4.729 1.00 92.25 86 SER A C 1
ATOM 674 O O . SER A 1 86 ? 8.283 5.161 3.838 1.00 92.25 86 SER A O 1
ATOM 676 N N . LEU A 1 87 ? 6.122 5.187 4.469 1.00 91.56 87 LEU A N 1
ATOM 677 C CA . LEU A 1 87 ? 5.584 5.152 3.111 1.00 91.56 87 LEU A CA 1
ATOM 678 C C . LEU A 1 87 ? 5.944 6.418 2.324 1.00 91.56 87 LEU A C 1
ATOM 680 O O . LEU A 1 87 ? 6.341 6.328 1.163 1.00 91.56 87 LEU A O 1
ATOM 684 N N . GLN A 1 88 ? 5.871 7.592 2.958 1.00 91.81 88 GLN A N 1
ATOM 685 C CA . GLN A 1 88 ? 6.304 8.850 2.355 1.00 91.81 88 GLN A CA 1
ATOM 686 C C . GLN A 1 88 ? 7.785 8.792 1.973 1.00 91.81 88 GLN A C 1
ATOM 688 O O . GLN A 1 88 ? 8.127 9.118 0.843 1.00 91.81 88 GLN A O 1
ATOM 693 N N . THR A 1 89 ? 8.671 8.339 2.864 1.00 90.75 89 THR A N 1
ATOM 694 C CA . THR A 1 89 ? 10.101 8.194 2.561 1.00 90.75 89 THR A CA 1
ATOM 695 C C . THR A 1 89 ? 10.330 7.236 1.395 1.00 90.75 89 THR A C 1
ATOM 697 O O . THR A 1 89 ? 11.147 7.535 0.524 1.00 90.75 89 THR A O 1
ATOM 700 N N . ARG A 1 90 ? 9.597 6.118 1.326 1.00 90.75 90 ARG A N 1
ATOM 701 C CA . ARG A 1 90 ? 9.685 5.157 0.218 1.00 90.75 90 ARG A CA 1
ATOM 702 C C . ARG A 1 90 ? 9.310 5.792 -1.117 1.00 90.75 90 ARG A C 1
ATOM 704 O O . ARG A 1 90 ? 10.083 5.695 -2.067 1.00 90.75 90 ARG A O 1
ATOM 711 N N . LEU A 1 91 ? 8.162 6.465 -1.171 1.00 88.88 91 LEU A N 1
ATOM 712 C CA . LEU A 1 91 ? 7.676 7.143 -2.374 1.00 88.88 91 LEU A CA 1
ATOM 713 C C . LEU A 1 91 ? 8.600 8.300 -2.781 1.00 88.88 91 LEU A C 1
ATOM 715 O O . LEU A 1 91 ? 8.945 8.430 -3.951 1.00 88.88 91 LEU A O 1
ATOM 719 N N . SER A 1 92 ? 9.084 9.088 -1.820 1.00 86.19 92 SER A N 1
ATOM 720 C CA . SER A 1 92 ? 10.014 10.198 -2.064 1.00 86.19 92 SER A CA 1
ATOM 721 C C . SER A 1 92 ? 11.417 9.751 -2.467 1.00 86.19 92 SER A C 1
ATOM 723 O O . SER A 1 92 ? 12.133 10.532 -3.076 1.00 86.19 92 SER A O 1
ATOM 725 N N . SER A 1 93 ? 11.827 8.523 -2.137 1.00 81.00 93 SER A N 1
ATOM 726 C CA . SER A 1 93 ? 13.111 7.946 -2.574 1.00 81.00 93 SER A CA 1
ATOM 727 C C . SER A 1 93 ? 13.060 7.458 -4.023 1.00 81.00 93 SER A C 1
ATOM 729 O O . SER A 1 93 ? 14.086 7.342 -4.683 1.00 81.00 93 SER A O 1
ATOM 731 N N . VAL A 1 94 ? 11.856 7.168 -4.507 1.00 77.75 94 VAL A N 1
ATOM 732 C CA . VAL A 1 94 ? 11.560 6.752 -5.878 1.00 77.75 94 VAL A CA 1
ATOM 733 C C . VAL A 1 94 ? 11.298 7.966 -6.783 1.00 77.75 94 VAL A C 1
ATOM 735 O O . VAL A 1 94 ? 11.683 7.971 -7.950 1.00 77.75 94 VAL A O 1
ATOM 738 N N . ALA A 1 95 ? 10.692 9.020 -6.233 1.00 62.88 95 ALA A N 1
ATOM 739 C CA . ALA A 1 95 ? 10.375 10.268 -6.924 1.00 62.88 95 ALA A CA 1
ATOM 740 C C . ALA A 1 95 ? 11.548 10.989 -7.641 1.00 62.88 95 ALA A C 1
ATOM 742 O O . ALA A 1 95 ? 11.280 11.599 -8.675 1.00 62.88 95 ALA A O 1
ATOM 743 N N . PRO A 1 96 ? 12.832 10.933 -7.214 1.00 54.16 96 PRO A N 1
ATOM 744 C CA . PRO A 1 96 ? 13.908 11.652 -7.901 1.00 54.16 96 PRO A CA 1
ATOM 745 C C . PRO A 1 96 ? 14.252 11.046 -9.268 1.00 54.16 96 PRO A C 1
ATOM 747 O O . PRO A 1 96 ? 14.944 11.682 -10.055 1.00 54.16 96 PRO A O 1
ATOM 750 N N . ILE A 1 97 ? 13.777 9.829 -9.563 1.00 53.91 97 ILE A N 1
ATOM 751 C CA . ILE A 1 97 ? 14.013 9.141 -10.842 1.00 53.91 97 ILE A CA 1
ATOM 752 C C . ILE A 1 97 ? 13.014 9.612 -11.917 1.00 53.91 97 ILE A C 1
ATOM 754 O O . ILE A 1 97 ? 13.248 9.431 -13.109 1.00 53.91 97 ILE A O 1
ATOM 758 N N . GLY A 1 98 ? 11.932 10.288 -11.521 1.00 50.72 98 GLY A N 1
ATOM 759 C CA . GLY A 1 98 ? 10.915 10.796 -12.429 1.00 50.72 98 GLY A CA 1
ATOM 760 C C . GLY A 1 98 ? 10.523 12.221 -12.082 1.00 50.72 98 GLY A C 1
ATOM 761 O O . GLY A 1 98 ? 9.540 12.438 -11.382 1.00 50.72 98 GLY A O 1
ATOM 762 N N . GLY A 1 99 ? 11.200 13.205 -12.672 1.00 49.91 99 GLY A N 1
ATOM 763 C CA . GLY A 1 99 ? 10.571 14.496 -12.968 1.00 49.91 99 GLY A CA 1
ATOM 764 C C . GLY A 1 99 ? 9.460 14.321 -14.013 1.00 49.91 99 GLY A C 1
ATOM 765 O O . GLY A 1 99 ? 9.540 14.887 -15.098 1.00 49.91 99 GLY A O 1
ATOM 766 N N . LEU A 1 100 ? 8.477 13.462 -13.734 1.00 51.09 100 LEU A N 1
ATOM 767 C CA . LEU A 1 100 ? 7.439 13.043 -14.663 1.00 51.09 100 LEU A CA 1
ATOM 768 C C . LEU A 1 100 ? 6.141 13.793 -14.344 1.00 51.09 100 LEU A C 1
ATOM 770 O O . L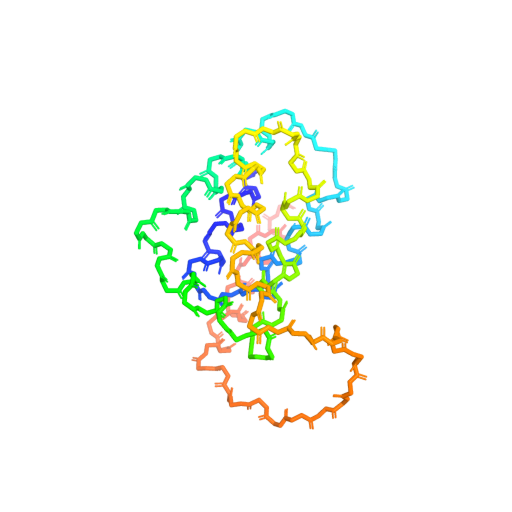EU A 1 100 ? 5.644 13.704 -13.218 1.00 51.09 100 LEU A O 1
ATOM 774 N N . PRO A 1 101 ? 5.555 14.498 -15.327 1.00 49.19 101 PRO A N 1
ATOM 775 C CA . PRO A 1 101 ? 4.148 14.856 -15.281 1.00 49.19 101 PRO A CA 1
ATOM 776 C C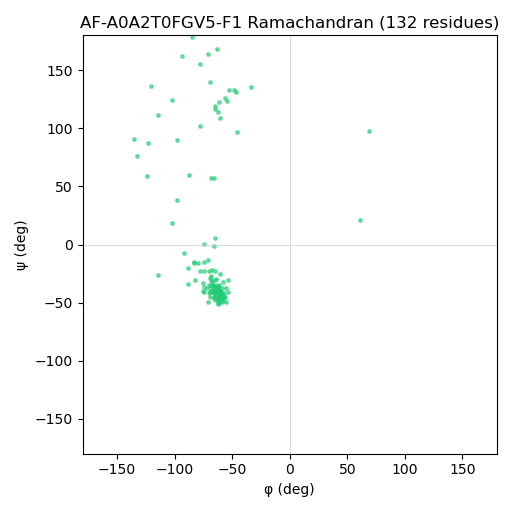 . PRO A 1 101 ? 3.346 13.576 -15.030 1.00 49.19 101 PRO A C 1
ATOM 778 O O . PRO A 1 101 ? 3.593 12.554 -15.675 1.00 49.19 101 PRO A O 1
ATOM 781 N N . LEU A 1 102 ? 2.395 13.619 -14.093 1.00 52.84 102 LEU A N 1
ATOM 782 C CA . LEU A 1 102 ? 1.356 12.594 -13.994 1.00 52.84 102 LEU A CA 1
ATOM 783 C C . LEU A 1 102 ? 0.800 12.369 -15.409 1.00 52.84 102 LEU A C 1
ATOM 785 O O . LEU A 1 102 ? 0.520 13.365 -16.080 1.00 52.84 102 LEU A O 1
ATOM 789 N N . PRO A 1 103 ? 0.678 11.122 -15.895 1.00 46.00 103 PRO A N 1
ATOM 790 C CA . PRO A 1 103 ? 0.204 10.891 -17.246 1.00 46.00 103 PRO A CA 1
ATOM 791 C C . PRO A 1 103 ? -1.205 11.472 -17.363 1.00 46.00 103 PRO A C 1
ATOM 793 O O . PRO A 1 103 ? -2.156 10.947 -16.779 1.00 46.00 103 PRO A O 1
ATOM 796 N N . GLU A 1 104 ? -1.328 12.573 -18.108 1.00 47.69 104 GLU A N 1
ATOM 797 C CA . GLU A 1 104 ? -2.581 12.913 -18.758 1.00 47.69 104 GLU A CA 1
ATOM 798 C C . GLU A 1 104 ? -2.968 11.692 -19.580 1.00 47.69 104 GLU A C 1
ATOM 800 O O . GLU A 1 104 ? -2.177 11.187 -20.379 1.00 47.69 104 GLU A O 1
ATOM 805 N N . THR A 1 105 ? -4.166 11.189 -19.313 1.00 50.34 105 THR A N 1
ATOM 806 C CA . THR A 1 105 ? -4.816 10.084 -20.001 1.00 50.34 105 THR A CA 1
ATOM 807 C C . THR A 1 105 ? -4.674 10.284 -21.509 1.00 50.34 105 THR A C 1
ATOM 809 O O . THR A 1 105 ? -5.418 11.050 -22.116 1.00 50.34 105 THR A O 1
ATOM 812 N N . ARG A 1 106 ? -3.684 9.639 -22.125 1.00 42.75 106 ARG A N 1
ATOM 813 C CA . ARG A 1 106 ? -3.576 9.555 -23.576 1.00 42.75 106 ARG A CA 1
ATOM 814 C C . ARG A 1 106 ? -3.760 8.109 -23.970 1.00 42.75 106 ARG A C 1
ATOM 816 O O . ARG A 1 106 ? -2.973 7.232 -23.632 1.00 42.75 106 ARG A O 1
ATOM 823 N N . ASP A 1 107 ? -4.893 7.923 -24.623 1.00 52.03 107 ASP A N 1
ATOM 824 C CA . ASP A 1 107 ? -5.382 6.729 -25.271 1.00 52.03 107 ASP A CA 1
ATOM 825 C C . ASP A 1 107 ? -4.297 5.839 -25.904 1.00 52.03 107 ASP A C 1
ATOM 827 O O . ASP A 1 107 ? -3.456 6.294 -26.676 1.00 52.03 107 ASP A O 1
ATOM 831 N N . LYS A 1 108 ? -4.468 4.534 -25.650 1.00 56.19 108 LYS A N 1
ATOM 832 C CA . LYS A 1 108 ? -4.078 3.369 -26.466 1.00 56.19 108 LYS A CA 1
ATOM 833 C C . LYS A 1 108 ? -2.580 3.063 -26.620 1.00 56.19 108 LYS A C 1
ATOM 835 O O . LYS A 1 108 ? -1.930 3.466 -27.578 1.00 56.19 108 LYS A O 1
ATOM 840 N N . ILE A 1 109 ? -2.114 2.132 -25.786 1.00 51.62 109 ILE A N 1
ATOM 841 C CA . ILE A 1 109 ? -1.064 1.158 -26.132 1.00 51.62 109 ILE A CA 1
ATOM 842 C C . ILE A 1 109 ? -1.689 -0.240 -25.953 1.00 51.62 109 ILE A C 1
ATOM 844 O O . ILE A 1 109 ? -2.417 -0.427 -24.974 1.00 51.62 109 ILE A O 1
ATOM 848 N N . PRO A 1 110 ? -1.484 -1.214 -26.866 1.00 48.22 110 PRO A N 1
ATOM 849 C CA . PRO A 1 110 ? -2.068 -2.542 -26.725 1.00 48.22 110 PRO A CA 1
ATOM 850 C C . PRO A 1 110 ? -1.465 -3.224 -25.497 1.00 48.22 110 PRO A C 1
ATOM 852 O O . PRO A 1 110 ? -0.259 -3.460 -25.427 1.00 48.22 110 PRO A O 1
ATOM 855 N N . THR A 1 111 ? -2.316 -3.515 -24.522 1.00 48.19 111 THR A N 1
ATOM 856 C CA . THR A 1 111 ? -1.994 -4.283 -23.324 1.00 48.19 111 THR A CA 1
ATOM 857 C C . THR A 1 111 ? -1.435 -5.651 -23.741 1.00 48.19 111 THR A C 1
ATOM 859 O O . THR A 1 111 ? -2.116 -6.359 -24.490 1.00 48.19 111 THR A O 1
ATOM 862 N N . PRO A 1 112 ? -0.243 -6.087 -23.288 1.00 45.62 112 PRO A N 1
ATOM 863 C CA . PRO A 1 112 ? 0.070 -7.508 -23.328 1.00 45.62 112 PRO A CA 1
ATOM 864 C C . PRO A 1 112 ? -0.968 -8.214 -22.449 1.00 45.62 112 PRO A C 1
ATOM 866 O O . PRO A 1 112 ? -1.171 -7.829 -21.297 1.00 45.62 112 PRO A O 1
ATOM 869 N N . ALA A 1 113 ? -1.695 -9.165 -23.039 1.00 47.34 113 ALA A N 1
ATOM 870 C CA . ALA A 1 113 ? -2.868 -9.784 -22.436 1.00 47.34 113 ALA A CA 1
ATOM 871 C C . ALA A 1 113 ? -2.593 -10.241 -20.987 1.00 47.34 113 ALA A C 1
ATOM 873 O O . ALA A 1 113 ? -1.578 -10.905 -20.743 1.00 47.34 113 ALA A O 1
ATOM 874 N N . PRO A 1 114 ? -3.486 -9.944 -20.024 1.00 47.06 114 PRO A N 1
ATOM 875 C CA . PRO A 1 114 ? -3.401 -10.555 -18.713 1.00 47.06 114 PRO A CA 1
ATOM 876 C C . PRO A 1 114 ? -3.656 -12.053 -18.891 1.00 47.06 114 PRO A C 1
ATOM 878 O O . PRO A 1 114 ? -4.735 -12.460 -19.319 1.00 47.06 114 PRO A O 1
ATOM 881 N N . VAL A 1 115 ? -2.678 -12.882 -18.522 1.00 54.53 115 VAL A N 1
ATOM 882 C CA . VAL A 1 115 ? -2.780 -14.357 -18.498 1.00 54.53 115 VAL A CA 1
ATOM 883 C C . VAL A 1 115 ? -3.807 -14.851 -17.455 1.00 54.53 115 VAL A C 1
ATOM 885 O O . VAL A 1 115 ? -4.001 -16.044 -17.279 1.00 54.53 115 VAL A O 1
ATOM 888 N N . VAL A 1 116 ? -4.544 -13.956 -16.794 1.00 57.50 116 VAL A N 1
ATOM 889 C CA . VAL A 1 116 ? -5.579 -14.301 -15.815 1.00 57.50 116 VAL A CA 1
ATOM 890 C C . VAL A 1 116 ? -6.841 -13.491 -16.116 1.00 57.50 116 VAL A C 1
ATOM 892 O O . VAL A 1 116 ? -7.114 -12.483 -15.476 1.00 57.50 116 VAL A O 1
ATOM 895 N N . THR A 1 117 ? -7.598 -13.881 -17.141 1.00 53.81 117 THR A N 1
ATOM 896 C CA . THR A 1 117 ? -8.921 -13.290 -17.447 1.00 53.81 117 THR A CA 1
ATOM 897 C C . THR A 1 117 ? -10.063 -14.293 -17.282 1.00 53.81 117 THR A C 1
ATOM 899 O O . THR A 1 117 ? -11.170 -13.892 -16.928 1.00 53.81 117 THR A O 1
ATOM 902 N N . SER A 1 118 ? -9.805 -15.596 -17.426 1.00 59.72 118 SER A N 1
ATOM 903 C CA . SER A 1 118 ? -10.814 -16.642 -17.213 1.00 59.72 118 SER A CA 1
ATOM 904 C C . SER A 1 118 ? -11.177 -16.804 -15.734 1.00 59.72 118 SER A C 1
ATOM 906 O O . SER A 1 118 ? -12.352 -16.730 -15.381 1.00 59.72 118 SER A O 1
ATOM 908 N N . GLU A 1 119 ? -10.184 -16.926 -14.853 1.00 69.56 119 GLU A N 1
ATOM 909 C CA . GLU A 1 119 ? -10.405 -17.262 -13.436 1.00 69.56 119 GLU A CA 1
ATOM 910 C C . GLU A 1 119 ? -11.131 -16.151 -12.655 1.00 69.56 119 GLU A C 1
ATOM 912 O O . GLU A 1 119 ? -11.979 -16.431 -11.812 1.00 69.56 119 GLU A O 1
ATOM 917 N N . TRP A 1 120 ? -10.878 -14.873 -12.964 1.00 57.31 120 TRP A N 1
ATOM 918 C CA . TRP A 1 120 ? -11.544 -13.748 -12.289 1.00 57.31 120 TRP A CA 1
ATOM 919 C C . TRP A 1 120 ? -13.022 -13.623 -12.651 1.00 57.31 120 TRP A C 1
ATOM 921 O O . TRP A 1 120 ? -13.838 -13.282 -11.794 1.00 57.31 120 TRP A O 1
ATOM 931 N N . SER A 1 121 ? -13.378 -13.934 -13.899 1.00 70.25 121 SER A N 1
ATOM 932 C CA . SER A 1 121 ? -14.779 -13.972 -14.323 1.00 70.25 121 SER A CA 1
ATOM 933 C C . SER A 1 121 ? -15.553 -15.077 -13.597 1.00 70.25 121 SER A C 1
ATOM 935 O O . SER A 1 121 ? -16.706 -14.886 -13.209 1.00 70.25 121 SER A O 1
ATOM 937 N N . GLU A 1 122 ? -14.884 -16.196 -13.321 1.00 75.81 122 GLU A N 1
ATOM 938 C CA . GLU A 1 122 ? -15.443 -17.339 -12.607 1.00 75.81 122 GLU A CA 1
ATOM 939 C C . GLU A 1 122 ? -15.585 -17.056 -11.106 1.00 75.81 122 GLU A C 1
ATOM 941 O O . GLU A 1 122 ? -16.637 -17.316 -10.525 1.00 75.81 122 GLU A O 1
ATOM 946 N N . LEU A 1 123 ? -14.598 -16.396 -10.491 1.00 71.88 123 LEU A N 1
ATOM 947 C CA . LEU A 1 123 ? -14.677 -15.944 -9.099 1.00 71.88 123 LEU A CA 1
ATOM 948 C C . LEU A 1 123 ? -15.765 -14.882 -8.877 1.00 71.88 123 LEU A C 1
ATOM 950 O O . LEU A 1 123 ? -16.474 -14.938 -7.870 1.00 71.88 123 LEU A O 1
ATOM 954 N N . LEU A 1 124 ? -15.946 -13.944 -9.814 1.00 71.50 124 LEU A N 1
ATOM 955 C CA . LEU A 1 124 ? -17.043 -12.968 -9.767 1.00 71.50 124 LEU A CA 1
ATOM 956 C C . LEU A 1 124 ? -18.411 -13.644 -9.915 1.00 71.50 124 LEU A C 1
ATOM 958 O O . LEU A 1 124 ? -19.368 -13.254 -9.241 1.00 71.50 124 LEU A O 1
ATOM 962 N N . ARG A 1 125 ? -18.503 -14.687 -10.750 1.00 73.56 125 ARG A N 1
ATOM 963 C CA . ARG A 1 125 ? -19.723 -15.486 -10.903 1.00 73.56 125 ARG A CA 1
ATOM 964 C C . ARG A 1 125 ? -20.063 -16.237 -9.616 1.00 73.56 125 ARG A C 1
ATOM 966 O O . ARG A 1 125 ? -21.185 -16.114 -9.135 1.00 73.56 125 ARG A O 1
ATOM 973 N N . LEU A 1 126 ? -19.086 -16.915 -9.011 1.00 79.38 126 LEU A N 1
ATOM 974 C CA . LEU A 1 126 ? -19.253 -17.636 -7.742 1.00 79.38 126 LEU A CA 1
ATOM 975 C C . LEU A 1 126 ? -19.611 -16.698 -6.579 1.00 79.38 126 LEU A C 1
ATOM 977 O O . LEU A 1 126 ? -20.442 -17.033 -5.735 1.00 79.38 126 LEU A O 1
ATOM 981 N N . TYR A 1 127 ? -19.024 -15.499 -6.545 1.00 77.94 127 TYR A N 1
ATOM 982 C CA . TYR A 1 127 ? -19.366 -14.479 -5.557 1.00 77.94 127 TYR A CA 1
ATOM 983 C C . TYR A 1 127 ? -20.823 -14.014 -5.690 1.00 77.94 127 TYR A C 1
ATOM 985 O O . TYR A 1 127 ? -21.535 -13.939 -4.688 1.00 77.94 127 TYR A O 1
ATOM 993 N N . ASN A 1 128 ? -21.286 -13.748 -6.916 1.00 80.12 128 ASN A N 1
ATOM 994 C CA . ASN A 1 128 ? -22.664 -13.327 -7.169 1.00 80.12 128 ASN A CA 1
ATOM 995 C C . ASN A 1 128 ? -23.677 -14.453 -6.906 1.00 80.12 128 ASN A C 1
ATOM 997 O O . ASN A 1 128 ? -24.710 -14.195 -6.292 1.00 80.12 128 ASN A O 1
ATOM 1001 N N . GLU A 1 129 ? -23.371 -15.699 -7.280 1.00 79.25 129 GLU A N 1
ATOM 1002 C CA . GLU A 1 129 ? -24.220 -16.868 -6.995 1.00 79.25 129 GLU A CA 1
ATOM 1003 C C . GLU A 1 129 ? -24.404 -17.084 -5.480 1.00 79.25 129 GLU A C 1
ATOM 1005 O O . GLU A 1 129 ? -25.520 -17.323 -5.017 1.00 79.25 129 GLU A O 1
ATOM 1010 N N . MET A 1 130 ? -23.348 -16.901 -4.677 1.00 74.62 130 MET A N 1
ATOM 1011 C CA . MET A 1 130 ? -23.463 -16.961 -3.214 1.00 74.62 130 MET A CA 1
ATOM 1012 C C . MET A 1 130 ? -24.272 -15.804 -2.616 1.00 74.62 130 MET A C 1
ATOM 1014 O O . MET A 1 130 ? -24.880 -15.978 -1.558 1.00 74.62 130 MET A O 1
ATOM 1018 N N . HIS A 1 131 ? -24.257 -14.620 -3.235 1.00 65.31 131 HIS A N 1
ATOM 1019 C CA . HIS A 1 131 ? -24.892 -13.435 -2.656 1.00 65.31 131 HIS A CA 1
ATOM 1020 C C . HIS A 1 131 ? -26.375 -13.280 -3.029 1.00 65.31 131 HIS A C 1
ATOM 1022 O O . HIS A 1 131 ? -27.093 -12.603 -2.296 1.00 65.31 131 HIS A O 1
ATOM 1028 N N . LEU A 1 132 ? -26.827 -13.932 -4.108 1.00 56.28 132 LEU A N 1
ATOM 1029 C CA . LEU A 1 132 ? -28.221 -13.956 -4.578 1.00 56.28 132 LEU A CA 1
ATOM 1030 C C . LEU A 1 132 ? -29.057 -15.125 -4.017 1.00 56.28 132 LEU A C 1
ATOM 1032 O O . LEU A 1 132 ? -30.267 -15.145 -4.218 1.00 56.28 132 LEU A O 1
ATOM 1036 N N . SER A 1 133 ? -28.452 -16.078 -3.296 1.00 49.91 133 SER A N 1
ATOM 1037 C CA . SER A 1 133 ? -29.159 -17.220 -2.686 1.00 49.91 133 SER A CA 1
ATOM 1038 C C . SER A 1 133 ? -29.494 -17.033 -1.193 1.00 49.91 133 SER A C 1
ATOM 1040 O O . SER A 1 133 ? -29.418 -17.991 -0.415 1.00 49.91 133 SER A O 1
ATOM 1042 N N . LYS A 1 134 ? -29.885 -15.821 -0.780 1.00 47.62 134 LYS A N 1
ATOM 1043 C CA . LYS A 1 134 ? -30.665 -15.583 0.446 1.00 47.62 134 LYS A CA 1
ATOM 1044 C C . LYS A 1 134 ? -31.674 -14.466 0.247 1.00 47.62 134 LYS A C 1
ATOM 1046 O O . LYS A 1 134 ? -31.252 -13.398 -0.241 1.00 47.62 134 LYS A O 1
#

InterPro domains:
  IPR021841 Vacuolar protein 14, C-terminal Fig4-binding domain [PF11916] (2-94)
  IPR026825 Vacuole morphology and inheritance protein 14 [PTHR16023] (2-97)

Sequence (134 aa):
RNSVAAISLCLLAQAYEYAFEILQVVAKSDISVATLVQIDRLVQLIESPVFARLRIQLLDPAAFPYLYKCLYGLLMILPQSSAFKSLQTRLSSVAPIGGLPLPETRDKIPTPAPVVTSEWSELLRLYNEMHLSK

Organism: NCBI:txid45607